Protein AF-A0A101QCY8-F1 (afdb_monomer_lite)

Secondary structure (DSSP, 8-state):
--SS-HHHHHHHHHTSSSPPP-EEEES---HHHHHHHHHTT-SEEEETTS-HHHHHHHHHHHHTT--EE-HHHHHHHHHHHHS-GGG-PPPHHHHHHHHHHHHHTS-HHHHHHHHHHHTTGGGS--S---SGGGS----------PPPPPPPP-

Radius of gyration: 20.79 Å; chains: 1; bounding box: 65×55×39 Å

Sequence (154 aa):
MPRMDGLAATAALRRRADPPEVLILTTFTSDGYILDALRAGAAGYMLKHTPPEQIVAAVRKVMDGEPVLSSVAVKQLINAVTAPAADSGPDRRTRRAEAEAMLDLLAPPEREVAIAVAEGSWCTAPAWSDPWHRIGPGGEGREDCGAPGRPGVG

Organism: Streptomyces corchorusii (NCBI:txid1903)

pLDDT: mean 74.59, std 19.44, range [34.03, 94.69]

Structure (mmCIF, N/CA/C/O backbone):
data_AF-A0A101QCY8-F1
#
_entry.id   AF-A0A101QCY8-F1
#
loop_
_atom_site.group_PDB
_atom_site.id
_atom_site.type_symbol
_atom_site.label_atom_id
_atom_site.label_alt_id
_atom_site.label_comp_id
_atom_site.label_asym_id
_atom_site.label_entity_id
_atom_site.label_seq_id
_atom_site.pdbx_PDB_ins_code
_atom_site.Cartn_x
_atom_site.Cartn_y
_atom_site.Cartn_z
_atom_site.occupancy
_atom_site.B_iso_or_equiv
_atom_site.auth_seq_id
_atom_site.auth_comp_id
_atom_site.auth_asym_id
_atom_site.auth_atom_id
_atom_site.pdbx_PDB_model_num
ATOM 1 N N . MET A 1 1 ? 5.080 -11.647 -3.319 1.00 52.00 1 MET A N 1
ATOM 2 C CA . MET A 1 1 ? 3.996 -12.634 -3.123 1.00 52.00 1 MET A CA 1
ATOM 3 C C . MET A 1 1 ? 3.776 -13.351 -4.450 1.00 52.00 1 MET A C 1
ATOM 5 O O . MET A 1 1 ? 3.401 -12.678 -5.400 1.00 52.00 1 MET A O 1
ATOM 9 N N . PRO A 1 2 ? 4.058 -14.660 -4.555 1.00 50.34 2 PRO A N 1
ATOM 10 C CA . PRO A 1 2 ? 4.148 -15.343 -5.851 1.00 50.34 2 PRO A CA 1
ATOM 11 C C . PRO A 1 2 ? 2.800 -15.648 -6.528 1.00 50.34 2 PRO A C 1
ATOM 13 O O . PRO A 1 2 ? 2.784 -15.952 -7.712 1.00 50.34 2 PRO A O 1
ATOM 16 N N . ARG A 1 3 ? 1.664 -15.563 -5.815 1.00 62.69 3 ARG A N 1
ATOM 17 C CA . ARG A 1 3 ? 0.340 -15.930 -6.369 1.00 62.69 3 ARG A CA 1
ATOM 18 C C . ARG A 1 3 ? -0.653 -14.779 -6.503 1.00 62.69 3 ARG A C 1
ATOM 20 O O . ARG A 1 3 ? -1.508 -14.814 -7.376 1.00 62.69 3 ARG A O 1
ATOM 27 N N . MET A 1 4 ? -0.568 -13.780 -5.633 1.00 72.81 4 MET A N 1
ATOM 28 C CA . MET A 1 4 ? -1.479 -12.641 -5.625 1.00 72.81 4 MET A CA 1
ATOM 29 C C . MET A 1 4 ? -0.727 -11.421 -5.134 1.00 72.81 4 MET A C 1
ATOM 31 O O . MET A 1 4 ? 0.063 -11.495 -4.195 1.00 72.81 4 MET A O 1
ATOM 35 N N . ASP A 1 5 ? -0.965 -10.310 -5.803 1.00 81.31 5 ASP A N 1
ATOM 36 C CA . ASP A 1 5 ? -0.396 -9.042 -5.416 1.00 81.31 5 ASP A CA 1
ATOM 37 C C . ASP A 1 5 ? -1.111 -8.427 -4.196 1.00 81.31 5 ASP A C 1
ATOM 39 O O . ASP A 1 5 ? -2.311 -8.614 -4.022 1.00 81.31 5 ASP A O 1
ATOM 43 N N . GLY A 1 6 ? -0.385 -7.641 -3.395 1.00 82.44 6 GLY A N 1
ATOM 44 C CA . GLY A 1 6 ? -0.914 -6.919 -2.243 1.00 82.44 6 GLY A CA 1
ATOM 45 C C . GLY A 1 6 ? -2.086 -5.992 -2.579 1.00 82.44 6 GLY A C 1
ATOM 46 O O . GLY A 1 6 ? -3.063 -6.010 -1.844 1.00 82.44 6 GLY A O 1
ATOM 47 N N . LEU A 1 7 ? -2.063 -5.254 -3.700 1.00 86.06 7 LEU A N 1
ATOM 48 C CA . LEU A 1 7 ? -3.190 -4.384 -4.085 1.00 86.06 7 LEU A CA 1
ATOM 49 C C . LEU A 1 7 ? -4.434 -5.200 -4.442 1.00 86.06 7 LEU A C 1
ATOM 51 O O . LEU A 1 7 ? -5.538 -4.893 -3.994 1.00 86.06 7 LEU A O 1
ATOM 55 N N . ALA A 1 8 ? -4.250 -6.268 -5.220 1.00 87.56 8 ALA A N 1
ATOM 56 C CA . ALA A 1 8 ? -5.334 -7.175 -5.585 1.00 87.56 8 ALA A CA 1
ATOM 57 C C . ALA A 1 8 ? -5.926 -7.877 -4.350 1.00 87.56 8 ALA A C 1
ATOM 59 O O . ALA A 1 8 ? -7.146 -8.011 -4.248 1.00 87.56 8 ALA A O 1
ATOM 60 N N . ALA A 1 9 ? -5.074 -8.273 -3.400 1.00 89.88 9 ALA A N 1
ATOM 61 C CA . ALA A 1 9 ? -5.486 -8.846 -2.125 1.00 89.88 9 ALA A CA 1
ATOM 62 C C . ALA A 1 9 ? -6.278 -7.835 -1.285 1.00 89.88 9 ALA A C 1
ATOM 64 O O . ALA A 1 9 ? -7.361 -8.172 -0.812 1.00 89.88 9 ALA A O 1
ATOM 65 N N . THR A 1 10 ? -5.801 -6.591 -1.163 1.00 91.56 10 THR A N 1
ATOM 66 C CA . THR A 1 10 ? -6.519 -5.507 -0.474 1.00 91.56 10 THR A CA 1
ATOM 67 C C . THR A 1 10 ? -7.897 -5.295 -1.087 1.00 91.56 10 THR A C 1
ATOM 69 O O . THR A 1 10 ? -8.900 -5.373 -0.380 1.00 91.56 10 THR A O 1
ATOM 72 N N . ALA A 1 11 ? -7.971 -5.136 -2.410 1.00 92.00 11 ALA A N 1
ATOM 73 C CA . ALA A 1 11 ? -9.239 -4.937 -3.101 1.00 92.00 11 ALA A CA 1
ATOM 74 C C . ALA A 1 11 ? -10.195 -6.128 -2.904 1.00 92.00 11 ALA A C 1
ATOM 76 O O . ALA A 1 11 ? -11.401 -5.941 -2.771 1.00 92.00 11 ALA A O 1
ATOM 77 N N . ALA A 1 12 ? -9.680 -7.362 -2.881 1.00 91.62 12 ALA A N 1
ATOM 78 C CA . ALA A 1 12 ? -10.485 -8.551 -2.615 1.00 91.62 12 ALA A CA 1
ATOM 79 C C . ALA A 1 12 ? -10.998 -8.605 -1.167 1.00 91.62 12 ALA A C 1
ATOM 81 O O . ALA A 1 12 ? -12.169 -8.916 -0.953 1.00 91.62 12 ALA A O 1
ATOM 82 N N . LEU A 1 13 ? -10.156 -8.271 -0.184 1.00 92.62 13 LEU A N 1
ATOM 83 C CA . LEU A 1 13 ? -10.531 -8.235 1.231 1.00 92.62 13 LEU A CA 1
ATOM 84 C C . LEU A 1 13 ? -11.593 -7.168 1.507 1.00 92.62 13 LEU A C 1
ATOM 86 O O . LEU A 1 13 ? -12.570 -7.452 2.198 1.00 92.62 13 LEU A O 1
ATOM 90 N N . ARG A 1 14 ? -11.448 -5.980 0.911 1.00 93.44 14 ARG A N 1
ATOM 91 C CA . ARG A 1 14 ? -12.383 -4.861 1.090 1.00 93.44 14 ARG A CA 1
ATOM 92 C C . ARG A 1 14 ? -13.751 -5.069 0.431 1.00 93.44 14 ARG A C 1
ATOM 94 O O . ARG A 1 14 ? -14.677 -4.337 0.751 1.00 93.44 14 ARG A O 1
ATOM 101 N N . ARG A 1 15 ? -13.915 -6.071 -0.443 1.00 93.25 15 ARG A N 1
ATOM 102 C CA . ARG A 1 15 ? -15.213 -6.446 -1.047 1.00 93.25 15 ARG A CA 1
ATOM 103 C C . ARG A 1 15 ? -16.023 -7.464 -0.231 1.00 93.25 15 ARG A C 1
ATOM 105 O O . ARG A 1 15 ? -17.089 -7.882 -0.680 1.00 93.25 15 ARG A O 1
ATOM 112 N N . ARG A 1 16 ? -15.523 -7.927 0.918 1.00 93.56 16 ARG A N 1
ATOM 113 C CA . ARG A 1 16 ? -16.242 -8.879 1.783 1.00 93.56 16 ARG A CA 1
ATOM 114 C C . ARG A 1 16 ? -17.410 -8.188 2.498 1.00 93.56 16 ARG A C 1
ATOM 116 O O . ARG A 1 16 ? -17.391 -6.978 2.667 1.00 93.56 16 ARG A O 1
ATOM 123 N N . ALA A 1 17 ? -18.399 -8.973 2.934 1.00 92.81 17 ALA A N 1
ATOM 124 C CA . ALA A 1 17 ? -19.556 -8.463 3.681 1.00 92.81 17 ALA A CA 1
ATOM 125 C C . ALA A 1 17 ? -19.162 -7.784 5.007 1.00 92.81 17 ALA A C 1
ATOM 127 O O . ALA A 1 17 ? -19.792 -6.813 5.402 1.00 92.81 17 ALA A O 1
ATOM 128 N N . ASP A 1 18 ? -18.101 -8.282 5.644 1.00 92.06 18 ASP A N 1
ATOM 129 C CA . ASP A 1 18 ? -17.445 -7.678 6.803 1.00 92.06 18 ASP A CA 1
ATOM 130 C C . ASP A 1 18 ? -15.959 -7.463 6.450 1.00 92.06 18 ASP A C 1
ATOM 132 O O . ASP A 1 18 ? -15.157 -8.407 6.529 1.00 92.06 18 ASP A O 1
ATOM 136 N N . PRO A 1 19 ? -15.606 -6.304 5.864 1.00 92.06 19 PRO A N 1
ATOM 137 C CA . PRO A 1 19 ? -14.264 -6.062 5.360 1.00 92.06 19 PRO A CA 1
ATOM 138 C C . PRO A 1 19 ? -13.311 -5.713 6.511 1.00 92.06 19 PRO A C 1
ATOM 140 O O . PRO A 1 19 ? -13.575 -4.775 7.259 1.00 92.06 19 PRO A O 1
ATOM 143 N N . PRO A 1 20 ? -12.155 -6.391 6.631 1.00 92.56 20 PRO A N 1
ATOM 144 C CA . PRO A 1 20 ? -11.151 -5.989 7.602 1.00 92.56 20 PRO A CA 1
ATOM 145 C C . PRO A 1 20 ? -10.497 -4.669 7.184 1.00 92.56 20 PRO A C 1
ATOM 147 O O . PRO A 1 20 ? -10.452 -4.313 5.998 1.00 92.56 20 PRO A O 1
ATOM 150 N N . GLU A 1 21 ? -9.913 -3.983 8.157 1.00 93.38 21 GLU A N 1
ATOM 151 C CA . GLU A 1 21 ? -9.005 -2.880 7.883 1.00 93.38 21 GLU A CA 1
ATOM 152 C C . GLU A 1 21 ? -7.660 -3.400 7.366 1.00 93.38 21 GLU A C 1
ATOM 154 O O . GLU A 1 21 ? -7.140 -4.421 7.827 1.00 93.38 21 GLU A O 1
ATOM 159 N N . VAL A 1 22 ? -7.106 -2.720 6.359 1.00 93.50 22 VAL A N 1
ATOM 160 C CA . VAL A 1 22 ? -5.904 -3.186 5.654 1.00 93.50 22 VAL A CA 1
ATOM 161 C C . VAL A 1 22 ? -4.780 -2.168 5.780 1.00 93.50 22 VAL A C 1
ATOM 163 O O . VAL A 1 22 ? -4.847 -1.075 5.218 1.00 93.50 22 VAL A O 1
ATOM 166 N N . LEU A 1 23 ? -3.713 -2.565 6.473 1.00 92.06 23 LEU A N 1
ATOM 167 C CA . LEU A 1 23 ? -2.450 -1.834 6.556 1.00 92.06 23 LEU A CA 1
ATOM 168 C C . LEU A 1 23 ? -1.435 -2.448 5.581 1.00 92.06 23 LEU A C 1
ATOM 170 O O . LEU A 1 23 ? -1.080 -3.621 5.701 1.00 92.06 23 LEU A O 1
ATOM 174 N N . ILE A 1 24 ? -0.945 -1.660 4.623 1.00 90.44 24 ILE A N 1
ATOM 175 C CA . ILE A 1 24 ? 0.064 -2.109 3.654 1.00 90.44 24 ILE A CA 1
ATOM 176 C C . ILE A 1 24 ? 1.466 -1.742 4.145 1.00 90.44 24 ILE A C 1
ATOM 178 O O . ILE A 1 24 ? 1.739 -0.586 4.464 1.00 90.44 24 ILE A O 1
ATOM 182 N N . LEU A 1 25 ? 2.374 -2.724 4.140 1.00 89.06 25 LEU A N 1
ATOM 183 C CA . LEU A 1 25 ? 3.800 -2.531 4.412 1.00 89.06 25 LEU A CA 1
ATOM 184 C C . LEU A 1 25 ? 4.623 -2.707 3.132 1.00 89.06 25 LEU A C 1
ATOM 186 O O . LEU A 1 25 ? 4.614 -3.783 2.526 1.00 89.06 25 LEU A O 1
ATOM 190 N N . THR A 1 26 ? 5.387 -1.687 2.743 1.00 82.19 26 THR A N 1
ATOM 191 C CA . THR A 1 26 ? 6.206 -1.719 1.520 1.00 82.19 26 THR A CA 1
ATOM 192 C C . THR A 1 26 ? 7.697 -1.499 1.783 1.00 82.19 26 THR A C 1
ATOM 194 O O . THR A 1 26 ? 8.078 -0.785 2.705 1.00 82.19 26 THR A O 1
ATOM 197 N N . THR A 1 27 ? 8.570 -2.107 0.982 1.00 72.88 27 THR A N 1
ATOM 198 C CA . THR A 1 27 ? 10.010 -1.781 0.968 1.00 72.88 27 THR A CA 1
ATOM 199 C C . THR A 1 27 ? 10.325 -0.626 0.025 1.00 72.88 27 THR A C 1
ATOM 201 O O . THR A 1 27 ? 11.260 0.123 0.279 1.00 72.88 27 THR A O 1
ATOM 204 N N . PHE A 1 28 ? 9.535 -0.474 -1.040 1.00 61.19 28 PHE A N 1
ATOM 205 C CA . PHE A 1 28 ? 9.726 0.534 -2.073 1.00 61.19 28 PHE A CA 1
ATOM 206 C C . PHE A 1 28 ? 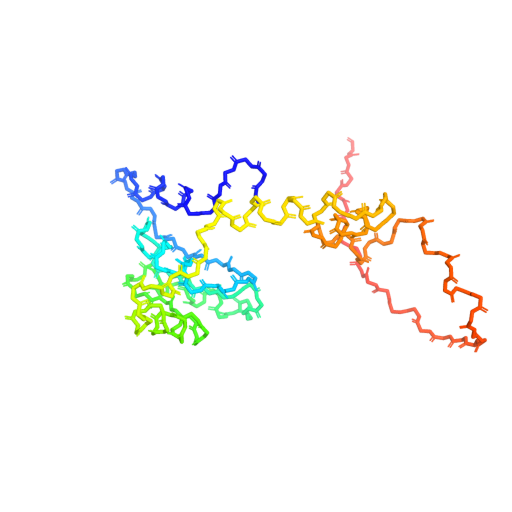8.457 1.355 -2.236 1.00 61.19 28 PHE A C 1
ATOM 208 O O . PHE A 1 28 ? 7.339 0.842 -2.313 1.00 61.19 28 PHE A O 1
ATOM 215 N N . THR A 1 29 ? 8.644 2.658 -2.271 1.00 59.91 29 THR A N 1
ATOM 216 C CA . THR A 1 29 ? 7.589 3.649 -2.363 1.00 59.91 29 THR A CA 1
ATOM 217 C C . THR A 1 29 ? 7.753 4.311 -3.718 1.00 59.91 29 THR A C 1
ATOM 219 O O . THR A 1 29 ? 8.782 4.926 -3.987 1.00 59.91 29 THR A O 1
ATOM 222 N N . SER A 1 30 ? 6.780 4.133 -4.605 1.00 63.84 30 SER A N 1
ATOM 223 C CA . SER A 1 30 ? 6.722 4.867 -5.865 1.00 63.84 30 SER A CA 1
ATOM 224 C C . SER A 1 30 ? 5.374 5.552 -5.977 1.00 63.84 30 SER A C 1
ATOM 226 O O . SER A 1 30 ? 4.368 4.944 -5.610 1.00 63.84 30 SER A O 1
ATOM 228 N N . ASP A 1 31 ? 5.363 6.750 -6.544 1.00 64.88 31 ASP A N 1
ATOM 229 C CA . ASP A 1 31 ? 4.253 7.701 -6.439 1.00 64.88 31 ASP A CA 1
ATOM 230 C C . ASP A 1 31 ? 2.899 7.147 -6.926 1.00 64.88 31 ASP A C 1
ATOM 232 O O . ASP A 1 31 ? 1.883 7.337 -6.268 1.00 64.88 31 ASP A O 1
ATOM 236 N N . GLY A 1 32 ? 2.859 6.351 -8.002 1.00 66.75 32 GLY A N 1
ATOM 237 C CA . GLY A 1 32 ? 1.604 5.726 -8.462 1.00 66.75 32 GLY A CA 1
ATOM 238 C C . GLY A 1 32 ? 1.033 4.663 -7.509 1.00 66.75 32 GLY A C 1
ATOM 239 O O . GLY A 1 32 ? -0.177 4.466 -7.429 1.00 66.75 32 GLY A O 1
ATOM 240 N N . TYR A 1 33 ? 1.886 4.004 -6.723 1.00 76.75 33 TYR A N 1
ATOM 241 C CA . TYR A 1 33 ? 1.497 2.834 -5.932 1.00 76.75 33 TYR A CA 1
ATOM 242 C C . TYR A 1 33 ? 0.698 3.199 -4.676 1.00 76.75 33 TYR A C 1
ATOM 244 O O . TYR A 1 33 ? -0.175 2.440 -4.256 1.00 76.75 33 TYR A O 1
ATOM 252 N N . ILE A 1 34 ? 0.969 4.360 -4.070 1.00 84.06 34 ILE A N 1
ATOM 253 C CA . ILE A 1 34 ? 0.219 4.797 -2.888 1.00 84.06 34 ILE A CA 1
ATOM 254 C C . ILE A 1 34 ? -1.226 5.154 -3.243 1.00 84.06 34 ILE A C 1
ATOM 256 O O . ILE A 1 34 ? -2.143 4.771 -2.520 1.00 84.06 34 ILE A O 1
ATOM 260 N N . LEU A 1 35 ? -1.450 5.817 -4.382 1.00 85.00 35 LEU A N 1
ATOM 261 C CA . LEU A 1 35 ? -2.800 6.127 -4.850 1.00 85.00 35 LEU A CA 1
ATOM 262 C C . LEU A 1 35 ? -3.585 4.852 -5.151 1.00 85.00 35 LEU A C 1
ATOM 264 O O . LEU A 1 35 ? -4.737 4.738 -4.740 1.00 85.00 35 LEU A O 1
ATOM 268 N N . ASP A 1 36 ? -2.959 3.875 -5.804 1.00 85.50 36 ASP A N 1
ATOM 269 C CA . ASP A 1 36 ? -3.600 2.590 -6.087 1.00 85.50 36 ASP A CA 1
ATOM 270 C C . ASP A 1 36 ? -3.924 1.813 -4.804 1.00 85.50 36 ASP A C 1
ATOM 272 O O . ASP A 1 36 ? -4.988 1.204 -4.702 1.00 85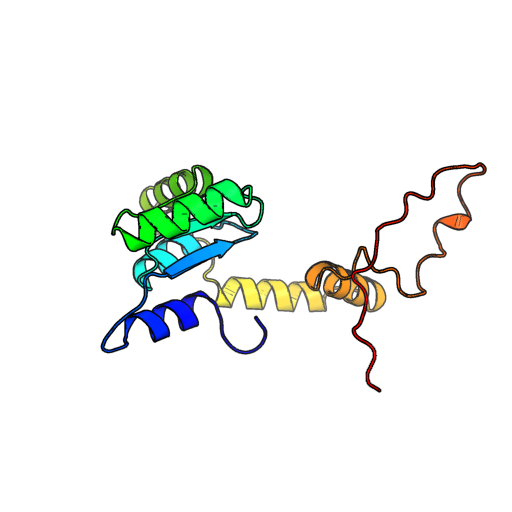.50 36 ASP A O 1
ATOM 276 N N . ALA A 1 37 ? -3.057 1.881 -3.791 1.00 87.38 37 ALA A N 1
ATOM 277 C CA . ALA A 1 37 ? -3.300 1.290 -2.477 1.00 87.38 37 ALA A CA 1
ATOM 278 C C . ALA A 1 37 ? -4.505 1.910 -1.768 1.00 87.38 37 ALA A C 1
ATOM 280 O O . ALA A 1 37 ? -5.374 1.184 -1.279 1.00 87.38 37 ALA A O 1
ATOM 281 N N . LEU A 1 38 ? -4.584 3.239 -1.750 1.00 87.69 38 LEU A N 1
ATOM 282 C CA . LEU A 1 38 ? -5.706 3.954 -1.147 1.00 87.69 38 LEU A CA 1
ATOM 283 C C . LEU A 1 38 ? -7.007 3.696 -1.920 1.00 87.69 38 LEU A C 1
ATOM 285 O O . LEU A 1 38 ? -8.031 3.401 -1.309 1.00 87.69 38 LEU A O 1
ATOM 289 N N . ARG A 1 39 ? -6.966 3.696 -3.260 1.00 89.00 39 ARG A N 1
ATOM 290 C CA . ARG A 1 39 ? -8.116 3.346 -4.118 1.00 89.00 39 ARG A CA 1
ATOM 291 C C . ARG A 1 39 ? -8.590 1.907 -3.917 1.00 89.00 39 ARG A C 1
ATOM 293 O O . ARG A 1 39 ? -9.787 1.649 -3.993 1.00 89.00 39 ARG A O 1
ATOM 300 N N . ALA A 1 40 ? -7.677 0.976 -3.641 1.00 89.88 40 ALA A N 1
ATOM 301 C CA . ALA A 1 40 ? -8.015 -0.405 -3.300 1.00 89.88 40 ALA A CA 1
ATOM 302 C C . ALA A 1 40 ? -8.671 -0.544 -1.911 1.00 89.88 40 ALA A C 1
ATOM 304 O O . ALA A 1 40 ? -9.170 -1.622 -1.586 1.00 89.88 40 ALA A O 1
ATOM 305 N N . GLY A 1 41 ? -8.689 0.526 -1.108 1.00 89.56 41 GLY A N 1
ATOM 306 C CA . GLY A 1 41 ? -9.289 0.568 0.222 1.00 89.56 41 GLY A CA 1
ATOM 307 C C . GLY A 1 41 ? -8.316 0.228 1.351 1.00 89.56 41 GLY A C 1
ATOM 308 O O . GLY A 1 41 ? -8.744 -0.300 2.375 1.00 89.56 41 GLY A O 1
ATOM 309 N N . ALA A 1 42 ? -7.017 0.482 1.172 1.00 92.12 42 ALA A N 1
ATOM 310 C CA . ALA A 1 42 ? -6.071 0.425 2.280 1.00 92.12 42 ALA A CA 1
ATOM 311 C C . ALA A 1 42 ? -6.363 1.547 3.289 1.00 92.12 42 ALA A C 1
ATOM 313 O O . ALA A 1 42 ? -6.494 2.710 2.912 1.00 92.12 42 ALA A O 1
ATOM 314 N N . ALA A 1 43 ? -6.407 1.193 4.568 1.00 90.88 43 ALA A N 1
ATOM 315 C CA . ALA A 1 43 ? -6.610 2.121 5.676 1.00 90.88 43 ALA A CA 1
ATOM 316 C C . ALA A 1 43 ? -5.296 2.661 6.249 1.00 90.88 43 ALA A C 1
ATOM 318 O O . ALA A 1 43 ? -5.273 3.665 6.957 1.00 90.88 43 ALA A O 1
ATOM 319 N N . GLY A 1 44 ? -4.172 2.038 5.898 1.00 90.31 44 GLY A N 1
ATOM 320 C CA . GLY A 1 44 ? -2.867 2.602 6.190 1.00 90.31 44 GLY A CA 1
ATOM 321 C C . GLY A 1 44 ? -1.779 2.144 5.233 1.00 90.31 44 GLY A C 1
ATOM 322 O O . GLY A 1 44 ? -1.906 1.136 4.531 1.00 90.31 44 GLY A O 1
ATOM 323 N N . TYR A 1 45 ? -0.680 2.892 5.239 1.00 90.69 45 TYR A N 1
ATOM 324 C CA . TYR A 1 45 ? 0.469 2.669 4.375 1.00 90.69 45 TYR A CA 1
ATOM 325 C C . TYR A 1 45 ? 1.776 3.018 5.098 1.00 90.69 45 TYR A C 1
ATOM 327 O O . TYR A 1 45 ? 2.022 4.170 5.469 1.00 90.69 45 TYR A O 1
ATOM 335 N N . MET A 1 46 ? 2.643 2.023 5.285 1.00 89.56 46 MET A N 1
ATOM 336 C CA . MET A 1 46 ? 3.902 2.163 6.021 1.00 89.56 46 MET A CA 1
ATOM 337 C C . MET A 1 46 ? 5.063 1.439 5.339 1.00 89.56 46 MET A C 1
ATOM 339 O O . MET A 1 46 ? 4.890 0.646 4.412 1.00 89.56 46 MET A O 1
ATOM 343 N N . LEU A 1 47 ? 6.278 1.740 5.796 1.00 86.06 47 LEU A N 1
ATOM 344 C CA . LEU A 1 47 ? 7.493 1.121 5.285 1.00 86.06 47 LEU A CA 1
ATOM 345 C C . LEU A 1 47 ? 7.809 -0.151 6.076 1.00 86.06 47 LEU A C 1
ATOM 347 O O . LEU A 1 47 ? 7.603 -0.212 7.283 1.00 86.06 47 LEU A O 1
ATOM 351 N N . LYS A 1 48 ? 8.368 -1.168 5.418 1.00 87.50 48 LYS A N 1
ATOM 352 C CA . LYS A 1 48 ? 8.770 -2.420 6.080 1.00 87.50 48 LYS A CA 1
ATOM 353 C C . LYS A 1 48 ? 9.915 -2.246 7.076 1.00 87.50 48 LYS A C 1
ATOM 355 O O . LYS A 1 48 ? 10.089 -3.105 7.925 1.00 87.50 48 LYS A O 1
ATOM 360 N N . HIS A 1 49 ? 10.684 -1.165 6.967 1.00 81.81 49 HIS A N 1
ATOM 361 C CA . HIS A 1 49 ? 11.747 -0.827 7.916 1.00 81.81 49 HIS A CA 1
ATOM 362 C C . HIS A 1 49 ? 11.250 0.041 9.080 1.00 81.81 49 HIS A C 1
ATOM 364 O O . HIS A 1 49 ? 12.055 0.511 9.880 1.00 81.81 49 HIS A O 1
ATOM 370 N N . THR A 1 50 ? 9.942 0.306 9.172 1.00 83.94 50 THR A N 1
ATOM 371 C CA . THR A 1 50 ? 9.380 0.984 10.338 1.00 83.94 50 THR A CA 1
ATOM 372 C C . THR A 1 50 ? 9.567 0.104 11.580 1.00 83.94 50 THR A C 1
ATOM 374 O O . THR A 1 50 ? 9.298 -1.097 11.496 1.00 83.94 50 THR A O 1
ATOM 377 N N . PRO A 1 51 ? 10.015 0.664 12.723 1.00 87.69 51 PRO A N 1
ATOM 378 C CA . PRO A 1 51 ? 10.202 -0.118 13.936 1.00 87.69 51 PRO A CA 1
ATOM 379 C C . PRO A 1 51 ? 8.935 -0.892 14.344 1.00 87.69 51 PRO A C 1
ATOM 381 O O . PRO A 1 51 ? 7.828 -0.353 14.204 1.00 87.69 51 PRO A O 1
ATOM 384 N N . PRO A 1 52 ? 9.055 -2.140 14.838 1.00 88.75 52 PRO A N 1
ATOM 385 C CA . PRO A 1 52 ? 7.908 -3.003 15.132 1.00 88.75 52 PRO A CA 1
ATOM 386 C C . PRO A 1 52 ? 6.861 -2.363 16.050 1.00 88.75 52 PRO A C 1
ATOM 388 O O . PRO A 1 52 ? 5.661 -2.498 15.817 1.00 88.75 52 PRO A O 1
ATOM 391 N N . GLU A 1 53 ? 7.295 -1.613 17.060 1.00 90.62 53 GLU A N 1
ATOM 392 C CA . GLU A 1 53 ? 6.426 -0.909 18.001 1.00 90.62 53 GLU A CA 1
ATOM 393 C C . GLU A 1 53 ? 5.533 0.133 17.311 1.00 90.62 53 GLU A C 1
ATOM 395 O O . GLU A 1 53 ? 4.360 0.282 17.662 1.00 90.62 53 GLU A O 1
ATOM 400 N N . GLN A 1 54 ? 6.044 0.793 16.270 1.00 90.00 54 GLN A N 1
ATOM 401 C CA . GLN A 1 54 ? 5.271 1.746 15.477 1.00 90.00 54 GLN A CA 1
ATOM 402 C C . GLN A 1 54 ? 4.274 1.036 14.561 1.00 90.00 54 GLN A C 1
ATOM 404 O O . GLN A 1 54 ? 3.174 1.545 14.356 1.00 90.00 54 GLN A O 1
ATOM 409 N N . ILE A 1 55 ? 4.616 -0.150 14.047 1.00 90.75 55 ILE A N 1
ATOM 410 C CA . ILE A 1 55 ? 3.684 -0.976 13.267 1.00 90.75 55 ILE A CA 1
ATOM 411 C C . ILE A 1 55 ? 2.512 -1.411 14.152 1.00 90.75 55 ILE A C 1
ATOM 413 O O . ILE A 1 55 ? 1.358 -1.275 13.752 1.00 90.75 55 ILE A O 1
ATOM 417 N N . VAL A 1 56 ? 2.782 -1.876 15.375 1.00 93.50 56 VAL A N 1
ATOM 418 C CA . VAL A 1 56 ? 1.728 -2.264 16.328 1.00 93.50 56 VAL A CA 1
ATOM 419 C C . VAL A 1 56 ? 0.828 -1.075 16.665 1.00 93.50 56 VAL A C 1
ATOM 421 O O . VAL A 1 56 ? -0.397 -1.210 16.659 1.00 93.50 56 VAL A O 1
ATOM 424 N N . ALA A 1 57 ? 1.413 0.096 16.925 1.00 93.50 57 ALA A N 1
ATOM 425 C CA . ALA A 1 57 ? 0.646 1.314 17.171 1.00 93.50 57 ALA A CA 1
ATOM 426 C C . ALA A 1 57 ? -0.232 1.691 15.966 1.00 93.50 57 ALA A C 1
ATOM 428 O O . ALA A 1 57 ? -1.388 2.071 16.141 1.00 93.50 57 ALA A O 1
ATOM 429 N N . ALA A 1 58 ? 0.290 1.541 14.748 1.00 92.44 58 ALA A N 1
ATOM 430 C CA . ALA A 1 58 ? -0.453 1.820 13.531 1.00 92.44 58 ALA A CA 1
ATOM 431 C C . ALA A 1 58 ? -1.621 0.857 13.308 1.00 92.44 58 ALA A C 1
ATOM 433 O O . ALA A 1 58 ? -2.697 1.303 12.925 1.00 92.44 58 ALA A O 1
ATOM 434 N N . VAL A 1 59 ? -1.440 -0.438 13.584 1.00 92.56 59 VAL A N 1
ATOM 435 C CA . VAL A 1 59 ? -2.528 -1.425 13.500 1.00 92.56 59 VAL A CA 1
ATOM 436 C C . VAL A 1 59 ? -3.675 -1.040 14.429 1.00 92.56 59 VAL A C 1
ATOM 438 O O . VAL A 1 59 ? -4.821 -1.047 13.997 1.00 92.56 59 VAL A O 1
ATOM 441 N N . ARG A 1 60 ? -3.376 -0.653 15.676 1.00 94.69 60 ARG A N 1
ATOM 442 C CA . ARG A 1 60 ? -4.403 -0.230 16.643 1.00 94.69 60 ARG A CA 1
ATOM 443 C C . ARG A 1 60 ? -5.184 0.985 16.146 1.00 94.69 60 ARG A C 1
ATOM 445 O O . ARG A 1 60 ? -6.400 0.929 16.085 1.00 94.69 60 ARG A O 1
ATOM 452 N N . LYS A 1 61 ? -4.480 2.021 15.687 1.00 94.25 61 LYS A N 1
ATOM 453 C CA . LYS A 1 61 ? -5.105 3.221 15.109 1.00 94.25 61 LYS A CA 1
ATOM 454 C C . LYS A 1 61 ? -6.015 2.900 13.929 1.00 94.25 61 LYS A C 1
ATOM 456 O O . LYS A 1 61 ? -7.149 3.354 13.879 1.00 94.25 61 LYS A O 1
ATOM 461 N N . VAL A 1 62 ? -5.531 2.068 13.010 1.00 93.62 62 VAL A N 1
ATOM 462 C CA . VAL A 1 62 ? -6.304 1.648 11.840 1.00 93.62 62 VAL A CA 1
ATOM 463 C C . VAL A 1 62 ? -7.561 0.875 12.253 1.00 93.62 62 VAL A C 1
ATOM 465 O O . VAL A 1 62 ? -8.614 1.086 11.663 1.00 93.62 62 VAL A O 1
ATOM 468 N N . MET A 1 63 ? -7.489 0.039 13.293 1.00 91.12 63 MET A N 1
ATOM 469 C CA . MET A 1 63 ? -8.669 -0.633 13.855 1.00 91.12 63 MET A CA 1
ATOM 470 C C . MET A 1 63 ? -9.677 0.338 14.485 1.00 91.12 63 MET A C 1
ATOM 472 O O . MET A 1 63 ? -10.873 0.066 14.436 1.00 91.12 63 MET A O 1
ATOM 476 N N . ASP A 1 64 ? -9.213 1.469 15.017 1.00 92.50 64 ASP A N 1
ATOM 477 C CA . ASP A 1 64 ? -10.059 2.541 15.561 1.00 92.50 64 ASP A CA 1
ATOM 478 C C . ASP A 1 64 ? -10.632 3.464 14.461 1.00 92.50 64 ASP A C 1
ATOM 480 O O . ASP A 1 64 ? -11.322 4.443 14.749 1.00 92.50 64 ASP A O 1
ATOM 484 N N . GLY A 1 65 ? -10.367 3.159 13.184 1.00 87.75 65 GLY A N 1
ATOM 485 C CA . GLY A 1 65 ? -10.797 3.960 12.036 1.00 87.75 65 GLY A CA 1
ATOM 486 C C . GLY A 1 65 ? -9.904 5.170 11.752 1.00 87.75 65 GLY A C 1
ATOM 487 O O . GLY A 1 65 ? -10.247 5.999 10.907 1.00 87.75 65 GLY A O 1
ATOM 488 N N . GLU A 1 66 ? -8.753 5.281 12.420 1.00 90.56 66 GLU A N 1
ATOM 489 C CA . GLU A 1 66 ? -7.772 6.334 12.169 1.00 90.56 66 GLU A CA 1
ATOM 490 C C . GLU A 1 66 ? -6.783 5.907 11.070 1.00 90.56 66 GLU A C 1
ATOM 492 O O . GLU A 1 66 ? -5.996 4.973 11.268 1.00 90.56 66 GLU A O 1
ATOM 497 N N . PRO A 1 67 ? -6.751 6.595 9.913 1.00 89.19 67 PRO A N 1
ATOM 498 C CA . PRO A 1 67 ? -5.818 6.249 8.854 1.00 89.19 67 PRO A CA 1
ATOM 499 C C . PRO A 1 67 ? -4.376 6.573 9.254 1.00 89.19 67 PRO A C 1
ATOM 501 O O . PRO A 1 67 ? -4.084 7.634 9.812 1.00 89.19 67 PRO A O 1
ATOM 504 N N . VAL A 1 68 ? -3.444 5.680 8.912 1.00 91.69 68 VAL A N 1
ATOM 505 C CA . VAL A 1 68 ? -2.017 5.849 9.228 1.00 91.69 68 VAL A CA 1
ATOM 506 C C . VAL A 1 68 ? -1.175 5.854 7.963 1.00 91.69 68 VAL A C 1
ATOM 508 O O . VAL A 1 68 ? -1.132 4.876 7.221 1.00 91.69 68 VAL A O 1
ATOM 511 N N . LEU A 1 69 ? -0.437 6.942 7.751 1.00 88.75 69 LEU A N 1
ATOM 512 C CA . LEU A 1 69 ? 0.530 7.081 6.666 1.00 88.75 69 LEU A CA 1
ATOM 513 C C . LEU A 1 69 ? 1.902 7.429 7.242 1.00 88.75 69 LEU A C 1
ATOM 515 O O . LEU A 1 69 ? 2.023 8.326 8.075 1.00 88.75 69 LEU A O 1
ATOM 519 N N . SER A 1 70 ? 2.951 6.746 6.783 1.00 85.62 70 SER A N 1
ATOM 520 C CA . SER A 1 70 ? 4.323 7.147 7.113 1.00 85.62 70 SER A CA 1
ATOM 521 C C . SER A 1 70 ? 4.670 8.497 6.474 1.00 85.62 70 SER A C 1
ATOM 523 O O . SER A 1 70 ? 4.124 8.862 5.435 1.00 85.62 70 SER A O 1
ATOM 525 N N . SER A 1 71 ? 5.634 9.235 7.030 1.00 84.88 71 SER A N 1
ATOM 526 C CA . SER A 1 71 ? 6.049 10.533 6.470 1.00 84.88 71 SER A CA 1
ATOM 527 C C . SER A 1 71 ? 6.511 10.439 5.011 1.00 84.88 71 SER A C 1
ATOM 529 O O . SER A 1 71 ? 6.313 11.367 4.231 1.00 84.88 71 SER A O 1
ATOM 531 N N . VAL A 1 72 ? 7.109 9.307 4.623 1.00 81.44 72 VAL A N 1
ATOM 532 C CA . VAL A 1 72 ? 7.488 9.030 3.229 1.00 81.44 72 VAL A CA 1
ATOM 533 C C . VAL A 1 72 ? 6.246 8.814 2.369 1.00 81.44 72 VAL A C 1
ATOM 535 O O . VAL A 1 72 ? 6.155 9.387 1.288 1.00 81.44 72 VAL A O 1
ATOM 538 N N . ALA A 1 73 ? 5.270 8.048 2.864 1.00 82.19 73 ALA A N 1
ATOM 539 C CA . ALA A 1 73 ? 3.999 7.833 2.184 1.00 82.19 73 ALA A CA 1
ATOM 540 C C . ALA A 1 73 ? 3.256 9.162 1.963 1.00 82.19 73 ALA A C 1
ATOM 542 O O . ALA A 1 73 ? 2.820 9.440 0.853 1.00 82.19 73 ALA A O 1
ATOM 543 N N . VAL A 1 74 ? 3.201 10.036 2.972 1.00 86.94 74 VAL A N 1
ATOM 544 C CA . VAL A 1 74 ? 2.586 11.369 2.850 1.00 86.94 74 VAL A CA 1
ATOM 545 C C . VAL A 1 74 ? 3.275 12.215 1.777 1.00 86.94 74 VAL A C 1
ATOM 547 O O . VAL A 1 74 ? 2.597 12.774 0.919 1.00 86.94 74 VAL A O 1
ATOM 550 N N . LYS A 1 75 ? 4.615 12.280 1.773 1.00 83.81 75 LYS A N 1
ATOM 551 C CA . LYS A 1 75 ? 5.367 13.013 0.736 1.00 83.81 75 LYS A CA 1
ATOM 552 C C . LYS A 1 75 ? 5.051 12.501 -0.668 1.00 83.81 75 LYS A C 1
ATOM 554 O O . LYS A 1 75 ? 4.868 13.297 -1.579 1.00 83.81 75 LYS A O 1
ATOM 559 N N . GLN A 1 76 ? 4.951 11.187 -0.839 1.00 79.25 76 GLN A N 1
ATOM 560 C CA . GLN A 1 76 ? 4.621 10.605 -2.137 1.00 79.25 76 GLN A CA 1
ATOM 561 C C . GLN A 1 76 ? 3.180 10.819 -2.552 1.00 79.25 76 GLN A C 1
ATOM 563 O O . GLN A 1 76 ? 2.927 11.037 -3.729 1.00 79.25 76 GLN A O 1
ATOM 568 N N . LEU A 1 77 ? 2.244 10.785 -1.606 1.00 83.81 77 LEU A N 1
ATOM 569 C CA . LEU A 1 77 ? 0.860 11.135 -1.885 1.00 83.81 77 LEU A CA 1
ATOM 570 C C . LEU A 1 77 ? 0.770 12.569 -2.409 1.00 83.81 77 LEU A C 1
ATOM 572 O O . LEU A 1 77 ? 0.096 12.810 -3.404 1.00 83.81 77 LEU A O 1
ATOM 576 N N . ILE A 1 78 ? 1.484 13.498 -1.765 1.00 85.50 78 ILE A N 1
ATOM 577 C CA . ILE A 1 78 ? 1.568 14.889 -2.217 1.00 85.50 78 ILE A CA 1
ATOM 578 C C . ILE A 1 78 ? 2.128 14.928 -3.638 1.00 85.50 78 ILE A C 1
ATOM 580 O O . ILE A 1 78 ? 1.444 15.432 -4.522 1.00 85.50 78 ILE A O 1
ATOM 584 N N . ASN A 1 79 ? 3.295 14.322 -3.879 1.00 82.50 79 ASN A N 1
ATOM 585 C CA . ASN A 1 79 ? 3.913 14.291 -5.207 1.00 82.50 79 ASN A CA 1
ATOM 586 C C . ASN A 1 79 ? 2.965 13.732 -6.274 1.00 82.50 79 ASN A C 1
ATOM 588 O O . ASN A 1 79 ? 2.787 14.354 -7.316 1.00 82.50 79 ASN A O 1
ATOM 592 N N . ALA A 1 80 ? 2.313 12.602 -5.991 1.00 79.75 80 ALA A N 1
ATOM 593 C CA . ALA A 1 80 ? 1.412 11.926 -6.916 1.00 79.75 80 ALA A CA 1
ATOM 594 C C . ALA A 1 80 ? 0.172 12.765 -7.266 1.00 79.75 80 ALA A C 1
ATOM 596 O O . ALA A 1 80 ? -0.352 12.646 -8.369 1.00 79.75 80 ALA A O 1
ATOM 597 N N . VAL A 1 81 ? -0.305 13.602 -6.340 1.00 82.38 81 VAL A N 1
ATOM 598 C CA . VAL A 1 81 ? -1.467 14.480 -6.555 1.00 82.38 81 VAL A CA 1
ATOM 599 C C . VAL A 1 81 ? -1.064 15.813 -7.195 1.00 82.38 81 VAL A C 1
ATOM 601 O O . VAL A 1 81 ? -1.859 16.400 -7.924 1.00 82.38 81 VAL A O 1
ATOM 604 N N . THR A 1 82 ? 0.154 16.297 -6.945 1.00 84.12 82 THR A N 1
ATOM 605 C CA . THR A 1 82 ? 0.658 17.558 -7.516 1.00 84.12 82 THR A CA 1
ATOM 606 C C . THR A 1 82 ? 1.341 17.393 -8.873 1.00 84.12 82 THR A C 1
ATOM 608 O O . THR A 1 82 ? 1.571 18.390 -9.554 1.00 84.12 82 THR A O 1
ATOM 611 N N . ALA A 1 83 ? 1.693 16.165 -9.264 1.00 74.44 83 ALA A N 1
ATOM 612 C CA . ALA A 1 83 ? 2.341 15.894 -10.540 1.00 74.44 83 ALA A CA 1
ATOM 613 C C . ALA A 1 83 ? 1.394 16.207 -11.719 1.00 74.44 83 ALA A C 1
ATOM 615 O O . ALA A 1 83 ? 0.213 15.847 -11.674 1.00 74.44 83 ALA A O 1
ATOM 616 N N . PRO A 1 84 ? 1.885 16.847 -12.797 1.00 67.31 84 PRO A N 1
ATOM 617 C CA . PRO A 1 84 ? 1.121 17.008 -14.030 1.00 67.31 84 PRO A CA 1
ATOM 618 C C . PRO A 1 84 ? 0.660 15.644 -14.562 1.00 67.31 84 PRO A C 1
ATOM 620 O O . PRO A 1 84 ? 1.407 14.672 -14.512 1.00 67.31 84 PRO A O 1
ATOM 623 N N . ALA A 1 85 ? -0.548 15.558 -15.130 1.00 59.84 85 ALA A N 1
ATOM 624 C CA . ALA A 1 85 ? -1.119 14.291 -15.613 1.00 59.84 85 ALA A CA 1
ATOM 625 C C . ALA A 1 85 ? -0.249 13.552 -16.659 1.00 59.84 85 ALA A C 1
ATOM 627 O O . ALA A 1 85 ? -0.408 12.348 -16.841 1.00 59.84 85 ALA A O 1
ATOM 628 N N . ALA A 1 86 ? 0.684 14.252 -17.315 1.00 57.84 86 ALA A N 1
ATOM 629 C CA . ALA A 1 86 ? 1.655 13.677 -18.247 1.00 57.84 86 ALA A CA 1
ATOM 630 C C . ALA A 1 86 ? 2.851 12.972 -17.564 1.00 57.84 86 ALA A C 1
ATOM 632 O O . ALA A 1 86 ? 3.504 12.158 -18.208 1.00 57.84 86 ALA A O 1
ATOM 633 N N . ASP A 1 87 ? 3.098 13.226 -16.273 1.00 57.72 87 ASP A N 1
ATOM 634 C CA . ASP A 1 87 ? 4.239 12.707 -15.495 1.00 57.72 87 ASP A CA 1
ATOM 635 C C . ASP A 1 87 ? 3.858 11.542 -14.569 1.00 57.72 87 ASP A C 1
ATOM 637 O O . ASP A 1 87 ? 4.620 11.149 -13.681 1.00 57.72 87 ASP A O 1
ATOM 641 N N . SER A 1 88 ? 2.676 10.952 -14.766 1.00 59.31 88 SER A N 1
ATOM 642 C CA . SER A 1 88 ? 2.329 9.689 -14.115 1.00 59.31 88 SER A CA 1
ATOM 643 C C . SER A 1 88 ? 3.257 8.608 -14.671 1.00 59.31 88 SER A C 1
ATOM 645 O O . SER A 1 88 ? 2.974 8.021 -15.711 1.00 59.31 88 SER A O 1
ATOM 647 N N . GLY A 1 89 ? 4.406 8.403 -14.018 1.00 61.41 89 GLY A N 1
ATOM 648 C CA . GLY A 1 89 ? 5.415 7.431 -14.439 1.00 61.41 89 GLY A CA 1
ATOM 649 C C . GLY A 1 89 ? 4.811 6.042 -14.691 1.00 61.41 89 GLY A C 1
ATOM 650 O O . GLY A 1 89 ? 3.726 5.749 -14.183 1.00 61.41 89 GLY A O 1
ATOM 651 N N . PRO A 1 90 ? 5.511 5.165 -15.435 1.00 63.12 90 PRO A N 1
ATOM 652 C CA . PRO A 1 90 ? 4.940 3.947 -16.003 1.00 63.12 90 PRO A CA 1
ATOM 653 C C . PRO A 1 90 ? 4.174 3.133 -14.961 1.00 63.12 90 PRO A C 1
ATOM 655 O O . PRO A 1 90 ? 4.636 2.974 -13.820 1.00 63.12 90 PRO A O 1
ATOM 658 N N . ASP A 1 91 ? 3.000 2.630 -15.355 1.00 70.31 91 ASP A N 1
ATOM 659 C CA . ASP A 1 91 ? 2.185 1.776 -14.500 1.00 70.31 91 ASP A CA 1
ATOM 660 C C . ASP A 1 91 ? 2.958 0.503 -14.116 1.00 70.31 91 ASP A C 1
ATOM 662 O O . ASP A 1 91 ? 3.977 0.135 -14.705 1.00 70.31 91 ASP A O 1
ATOM 666 N N . ARG A 1 92 ? 2.474 -0.209 -13.102 1.00 67.12 92 ARG A N 1
ATOM 667 C CA . ARG A 1 92 ? 3.179 -1.374 -12.567 1.00 67.12 92 ARG A CA 1
ATOM 668 C C . ARG A 1 92 ? 3.404 -2.499 -13.579 1.00 67.12 92 ARG A C 1
ATOM 670 O O . ARG A 1 92 ? 4.427 -3.176 -13.495 1.00 67.12 92 ARG A O 1
ATOM 677 N N . ARG A 1 93 ? 2.443 -2.763 -14.463 1.00 72.94 93 ARG A N 1
ATOM 678 C CA . ARG A 1 93 ? 2.581 -3.789 -15.500 1.00 72.94 93 ARG A CA 1
ATOM 679 C C . ARG A 1 93 ? 3.699 -3.394 -16.454 1.00 72.94 93 ARG A C 1
ATOM 681 O O . ARG A 1 93 ? 4.535 -4.238 -16.755 1.00 72.94 93 ARG A O 1
ATOM 688 N N . THR A 1 94 ? 3.742 -2.120 -16.828 1.00 78.94 94 THR A N 1
ATOM 689 C CA . THR A 1 94 ? 4.802 -1.549 -17.660 1.00 78.94 94 THR A CA 1
ATOM 690 C C . THR A 1 94 ? 6.164 -1.667 -16.972 1.00 78.94 94 THR A C 1
ATOM 692 O O . THR A 1 94 ? 7.061 -2.296 -17.521 1.00 78.94 94 THR A O 1
ATOM 695 N N . ARG A 1 95 ? 6.296 -1.240 -15.708 1.00 76.94 95 ARG A N 1
ATOM 696 C CA . ARG A 1 95 ? 7.554 -1.401 -14.948 1.00 76.94 95 ARG A CA 1
ATOM 697 C C . ARG A 1 95 ? 7.980 -2.849 -14.759 1.00 76.94 95 ARG A C 1
ATOM 699 O O . ARG A 1 95 ? 9.169 -3.144 -14.731 1.00 76.94 95 ARG A O 1
ATOM 706 N N . ARG A 1 96 ? 7.022 -3.759 -14.566 1.00 79.56 96 ARG A N 1
ATOM 707 C CA . ARG A 1 96 ? 7.317 -5.187 -14.452 1.00 79.56 96 ARG A CA 1
ATOM 708 C C . ARG A 1 96 ? 7.872 -5.723 -15.769 1.00 79.56 96 ARG A C 1
ATOM 710 O O . ARG A 1 96 ? 8.870 -6.426 -15.726 1.00 79.56 96 ARG A O 1
ATOM 717 N N . ALA A 1 97 ? 7.258 -5.371 -16.896 1.00 82.50 97 ALA A N 1
ATOM 718 C CA . ALA A 1 97 ? 7.742 -5.763 -18.215 1.00 82.50 97 ALA A CA 1
ATOM 719 C C . ALA A 1 97 ? 9.131 -5.171 -18.511 1.00 82.50 97 ALA A C 1
ATOM 721 O O . ALA A 1 97 ? 9.999 -5.879 -19.006 1.00 82.50 97 ALA A O 1
ATOM 722 N N . GLU A 1 98 ? 9.373 -3.909 -18.146 1.00 85.06 98 GLU A N 1
ATOM 723 C CA . GLU A 1 98 ? 10.691 -3.267 -18.254 1.00 85.06 98 GLU A CA 1
ATOM 724 C C . GLU A 1 98 ? 11.745 -3.966 -17.384 1.00 85.06 98 GLU A C 1
ATOM 726 O O . GLU A 1 98 ? 12.859 -4.212 -17.839 1.00 85.06 98 GLU A O 1
ATOM 731 N N . ALA A 1 99 ? 11.398 -4.326 -16.145 1.00 83.06 99 ALA A N 1
ATOM 732 C CA . ALA A 1 99 ? 12.291 -5.067 -15.259 1.00 83.06 99 ALA A CA 1
ATOM 733 C C . ALA A 1 99 ? 12.579 -6.483 -15.784 1.00 83.06 99 ALA A C 1
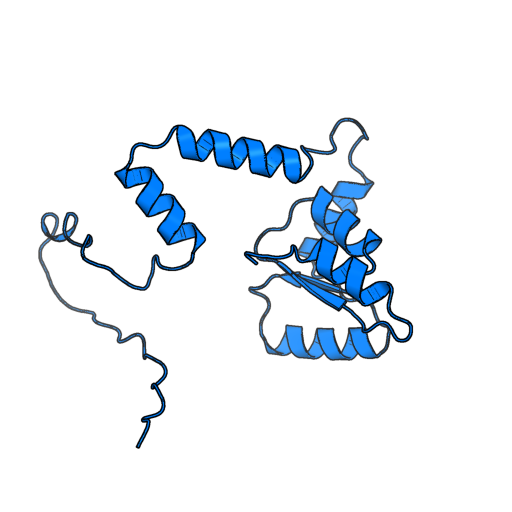ATOM 735 O O . ALA A 1 99 ? 13.723 -6.920 -15.735 1.00 83.06 99 ALA A O 1
ATOM 736 N N . GLU A 1 100 ? 11.567 -7.186 -16.304 1.00 87.06 100 GLU A N 1
ATOM 737 C CA . GLU A 1 100 ? 11.726 -8.497 -16.948 1.00 87.06 100 GLU A CA 1
ATOM 738 C C . GLU A 1 100 ? 12.647 -8.389 -18.176 1.00 87.06 100 GLU A C 1
ATOM 740 O O . GLU A 1 100 ? 13.621 -9.132 -18.265 1.00 87.06 100 GLU A O 1
ATOM 745 N N . ALA A 1 101 ? 12.438 -7.390 -19.039 1.00 89.25 101 ALA A N 1
ATOM 746 C CA . ALA A 1 101 ? 13.310 -7.127 -20.184 1.00 89.25 101 ALA A CA 1
ATOM 747 C C . ALA A 1 101 ? 14.752 -6.792 -19.764 1.00 89.25 101 ALA A C 1
ATOM 749 O O . ALA A 1 101 ? 15.701 -7.218 -20.413 1.00 89.25 101 ALA A O 1
ATOM 750 N N . MET A 1 102 ? 14.937 -6.057 -18.664 1.00 87.75 102 MET A N 1
ATOM 751 C CA . MET A 1 102 ? 16.267 -5.733 -18.147 1.00 87.75 102 MET A CA 1
ATOM 752 C C . MET A 1 102 ? 16.976 -6.954 -17.546 1.00 87.75 102 MET A C 1
ATOM 754 O O . MET A 1 102 ? 18.192 -7.071 -17.675 1.00 87.75 102 MET A O 1
ATOM 758 N N . LEU A 1 103 ? 16.235 -7.890 -16.944 1.00 88.25 103 LEU A N 1
ATOM 759 C CA . LEU A 1 103 ? 16.784 -9.167 -16.477 1.00 88.25 103 LEU A CA 1
ATOM 760 C C . LEU A 1 103 ? 17.225 -10.074 -17.633 1.00 88.25 103 LEU A C 1
ATOM 762 O O . LEU A 1 103 ? 18.157 -10.856 -17.453 1.00 88.25 103 LEU A O 1
ATOM 766 N N . ASP A 1 104 ? 16.585 -9.972 -18.799 1.00 90.88 104 ASP A N 1
ATOM 767 C CA . ASP A 1 104 ? 16.953 -10.739 -19.997 1.00 90.88 104 ASP A CA 1
ATOM 768 C C . ASP A 1 104 ? 18.248 -10.232 -20.660 1.00 90.88 104 ASP A C 1
ATOM 770 O O . ASP A 1 104 ? 18.860 -10.953 -21.447 1.00 90.88 104 ASP A O 1
ATOM 774 N N . LEU A 1 105 ? 18.698 -9.018 -20.317 1.00 94.00 105 LEU A N 1
ATOM 775 C CA . LEU A 1 105 ? 19.978 -8.459 -20.770 1.00 94.00 105 LEU A CA 1
ATOM 776 C C . LEU A 1 105 ? 21.180 -8.921 -19.930 1.00 94.00 105 LEU A C 1
ATOM 778 O O . LEU A 1 105 ? 22.319 -8.683 -20.330 1.00 94.00 105 LEU A O 1
ATOM 782 N N . LEU A 1 106 ? 20.950 -9.546 -18.773 1.00 92.19 106 LEU A N 1
ATOM 783 C CA . LEU A 1 106 ? 22.013 -9.984 -17.868 1.00 92.19 106 LEU A CA 1
ATOM 784 C C . LEU A 1 106 ? 22.655 -11.289 -18.346 1.00 92.19 106 LEU A C 1
ATOM 786 O O . LEU A 1 106 ? 21.970 -12.211 -18.797 1.00 92.19 106 LEU A O 1
ATOM 790 N N . ALA A 1 107 ? 23.973 -11.414 -18.171 1.00 92.44 107 ALA A N 1
ATOM 791 C CA . ALA A 1 107 ? 24.644 -12.694 -18.371 1.00 92.44 107 ALA A CA 1
ATOM 792 C C . ALA A 1 107 ? 24.122 -13.737 -17.355 1.00 92.44 107 ALA A C 1
ATOM 794 O O . ALA A 1 107 ? 23.703 -13.361 -16.256 1.00 92.44 107 ALA A O 1
ATOM 795 N N . PRO A 1 108 ? 24.186 -15.053 -17.652 1.00 89.75 108 PRO A N 1
ATOM 796 C CA . PRO A 1 108 ? 23.690 -16.094 -16.747 1.00 89.75 108 PRO A CA 1
ATOM 797 C C . PRO A 1 108 ? 24.113 -15.938 -15.268 1.00 89.75 108 PRO A C 1
ATOM 799 O O . PRO A 1 108 ? 23.223 -15.944 -14.416 1.00 89.75 108 PRO A O 1
ATOM 802 N N . PRO A 1 109 ? 25.399 -15.691 -14.929 1.00 85.81 109 PRO A N 1
ATOM 803 C CA . PRO A 1 109 ? 25.799 -15.504 -13.530 1.00 85.81 109 PRO A CA 1
ATOM 804 C C . PRO A 1 109 ? 25.275 -14.199 -12.905 1.00 85.81 109 PRO A C 1
ATOM 806 O O . PRO A 1 109 ? 24.986 -14.149 -11.713 1.00 85.81 109 PRO A O 1
ATOM 809 N N . GLU A 1 110 ? 25.116 -13.132 -13.687 1.00 91.75 110 GLU A N 1
ATOM 810 C CA . GLU A 1 110 ? 24.585 -11.850 -13.201 1.00 91.75 110 GLU A CA 1
ATOM 811 C C . GLU A 1 110 ? 23.089 -11.961 -12.894 1.00 91.75 110 GLU A C 1
ATOM 813 O O . GLU A 1 110 ? 22.602 -11.428 -11.894 1.00 91.75 110 GLU A O 1
ATOM 818 N N . ARG A 1 111 ? 22.362 -12.711 -13.730 1.00 89.25 111 ARG A N 1
ATOM 819 C CA . ARG A 1 111 ? 20.943 -12.999 -13.537 1.00 89.25 111 ARG A CA 1
ATOM 820 C C . ARG A 1 111 ? 20.705 -13.832 -12.279 1.00 89.25 111 ARG A C 1
ATOM 822 O O . ARG A 1 111 ? 19.767 -13.549 -11.538 1.00 89.25 111 ARG A O 1
ATOM 829 N N . GLU A 1 112 ? 21.556 -14.823 -12.019 1.00 85.31 112 GLU A N 1
ATOM 830 C CA . GLU A 1 112 ? 21.512 -15.623 -10.788 1.00 85.31 112 GLU A CA 1
ATOM 831 C C . GLU A 1 112 ? 21.688 -14.749 -9.539 1.00 85.31 112 GLU A C 1
ATOM 833 O O . GLU A 1 112 ? 20.896 -14.849 -8.599 1.00 85.31 112 GLU A O 1
ATOM 838 N N . VAL A 1 113 ? 22.659 -13.829 -9.555 1.00 87.94 113 VAL A N 1
ATOM 839 C CA . VAL A 1 113 ? 22.875 -12.876 -8.455 1.00 87.94 113 VAL A CA 1
ATOM 840 C C . VAL A 1 113 ? 21.671 -11.948 -8.278 1.00 87.94 113 VAL A C 1
ATOM 842 O O . VAL A 1 113 ? 21.202 -11.763 -7.154 1.00 87.94 113 VAL A O 1
ATOM 845 N N . ALA A 1 114 ? 21.129 -11.391 -9.365 1.00 86.31 114 ALA A N 1
ATOM 846 C CA . ALA A 1 114 ? 19.966 -10.506 -9.306 1.00 86.31 114 ALA A CA 1
ATOM 847 C C . ALA A 1 114 ? 18.738 -11.200 -8.684 1.00 86.31 114 ALA A C 1
ATOM 849 O O . ALA A 1 114 ? 18.034 -10.599 -7.867 1.00 86.31 114 ALA A O 1
ATOM 850 N N . ILE A 1 115 ? 18.512 -12.477 -9.014 1.00 86.06 115 ILE A N 1
ATOM 851 C CA . ILE A 1 115 ? 17.441 -13.291 -8.424 1.00 86.06 115 ILE A CA 1
ATOM 852 C C . ILE A 1 115 ? 17.707 -13.543 -6.936 1.00 86.06 115 ILE A C 1
ATOM 854 O O . ILE A 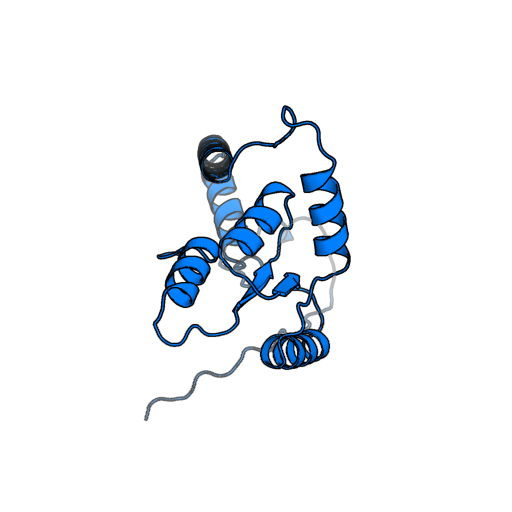1 115 ? 16.825 -13.289 -6.116 1.00 86.06 115 ILE A O 1
ATOM 858 N N . ALA A 1 116 ? 18.923 -13.956 -6.568 1.00 84.44 116 ALA A N 1
ATOM 859 C CA . ALA A 1 116 ? 19.283 -14.224 -5.174 1.00 84.44 116 ALA A CA 1
ATOM 860 C C . ALA A 1 116 ? 19.122 -12.983 -4.273 1.00 84.44 116 ALA A C 1
ATOM 862 O O . ALA A 1 116 ? 18.658 -13.087 -3.134 1.00 84.44 116 ALA A O 1
ATOM 863 N N . VAL A 1 117 ? 19.456 -11.794 -4.786 1.00 83.38 117 VAL A N 1
ATOM 864 C CA . VAL A 1 117 ? 19.226 -10.518 -4.091 1.00 83.38 117 VAL A CA 1
ATOM 865 C C . VAL A 1 117 ? 17.731 -10.234 -3.939 1.00 83.38 117 VAL A C 1
ATOM 867 O O . VAL A 1 117 ? 17.288 -9.877 -2.845 1.00 83.38 117 VAL A O 1
ATOM 870 N N . ALA A 1 118 ? 16.939 -10.419 -4.998 1.00 78.88 118 ALA A N 1
ATOM 871 C CA . ALA A 1 118 ? 15.496 -10.176 -4.973 1.00 78.88 118 ALA A CA 1
ATOM 872 C C . ALA A 1 118 ? 14.738 -11.114 -4.014 1.00 78.88 118 ALA A C 1
ATOM 874 O O . ALA A 1 118 ? 13.738 -10.709 -3.414 1.00 78.88 118 ALA A O 1
ATOM 875 N N . GLU A 1 119 ? 15.219 -12.345 -3.839 1.00 80.06 119 GLU A N 1
ATOM 876 C CA . GLU A 1 119 ? 14.667 -13.329 -2.900 1.00 80.06 119 GLU A CA 1
ATOM 877 C C . GLU A 1 119 ? 15.135 -13.108 -1.451 1.00 80.06 119 GLU A C 1
ATOM 879 O O . GLU A 1 119 ? 14.610 -13.727 -0.525 1.00 80.06 119 GLU A O 1
ATOM 884 N N . GLY A 1 120 ? 16.074 -12.180 -1.230 1.00 72.62 120 GLY A N 1
ATOM 885 C CA . GLY A 1 120 ? 16.652 -11.912 0.086 1.00 72.62 120 GLY A CA 1
ATOM 886 C C . GLY A 1 120 ? 17.661 -12.972 0.537 1.00 72.62 120 GLY A C 1
ATOM 887 O O . GLY A 1 120 ? 18.100 -12.944 1.684 1.00 72.62 120 GLY A O 1
ATOM 888 N N . SER A 1 121 ? 18.071 -13.873 -0.357 1.00 75.25 121 SER A N 1
ATOM 889 C CA . SER A 1 121 ? 19.039 -14.944 -0.097 1.00 75.25 121 SER A CA 1
ATOM 890 C C . SER A 1 121 ? 20.498 -14.480 -0.159 1.00 75.25 121 SER A C 1
ATOM 892 O O . SER A 1 121 ? 21.406 -15.298 -0.050 1.00 75.25 121 SER A O 1
ATOM 894 N N . TRP A 1 122 ? 20.746 -13.173 -0.289 1.00 62.47 122 TRP A N 1
ATOM 895 C CA . TRP A 1 122 ? 22.098 -12.609 -0.356 1.00 62.47 122 TRP A CA 1
ATOM 896 C C . TRP A 1 122 ? 22.901 -12.772 0.951 1.00 62.47 122 TRP A C 1
ATOM 898 O O . TRP A 1 122 ? 24.125 -12.837 0.897 1.00 62.47 122 TRP A O 1
ATOM 908 N N . CYS A 1 123 ? 22.233 -12.888 2.110 1.00 54.34 123 CYS A N 1
ATOM 909 C CA . CYS A 1 123 ? 22.885 -13.152 3.404 1.00 54.34 123 CYS A CA 1
ATOM 910 C C . CYS A 1 123 ? 23.018 -14.646 3.746 1.00 54.34 123 CYS A C 1
ATOM 912 O O . CYS A 1 123 ? 23.782 -15.003 4.638 1.00 54.34 123 CYS A O 1
ATOM 914 N N . THR A 1 124 ? 22.290 -15.534 3.067 1.00 50.41 124 THR A N 1
ATOM 915 C CA . THR A 1 124 ? 22.403 -16.985 3.259 1.00 50.41 124 THR A CA 1
ATOM 916 C C . THR A 1 124 ? 23.342 -17.533 2.201 1.00 50.41 124 THR A C 1
ATOM 918 O O . THR A 1 124 ? 22.883 -17.949 1.144 1.00 50.41 124 THR A O 1
ATOM 921 N N . ALA A 1 125 ? 24.648 -17.473 2.454 1.00 42.59 125 ALA A N 1
ATOM 922 C CA . ALA A 1 125 ? 25.676 -17.919 1.518 1.00 42.59 125 ALA A CA 1
ATOM 923 C C . ALA A 1 125 ? 25.399 -19.334 0.961 1.00 42.59 125 ALA A C 1
ATOM 925 O O . ALA A 1 125 ? 25.393 -20.299 1.731 1.00 42.59 125 ALA A O 1
ATOM 926 N N . PRO A 1 126 ? 25.251 -19.499 -0.366 1.00 46.09 126 PRO A N 1
ATOM 927 C CA . PRO A 1 126 ? 25.345 -20.793 -1.019 1.00 46.09 126 PRO A CA 1
ATOM 928 C C . PRO A 1 126 ? 26.570 -20.810 -1.944 1.00 46.09 126 PRO A C 1
ATOM 930 O O . PRO A 1 126 ? 26.545 -20.159 -2.972 1.00 46.09 126 PRO A O 1
ATOM 933 N N . ALA A 1 127 ? 27.620 -21.560 -1.597 1.00 48.25 127 ALA A N 1
ATOM 934 C CA . ALA A 1 127 ? 28.664 -22.146 -2.468 1.00 48.25 127 ALA A CA 1
ATOM 935 C C . ALA A 1 127 ? 29.410 -21.315 -3.559 1.00 48.25 127 ALA A C 1
ATOM 937 O O . ALA A 1 127 ? 30.392 -21.823 -4.092 1.00 48.25 127 ALA A O 1
ATOM 938 N N . TRP A 1 128 ? 29.033 -20.077 -3.898 1.00 51.34 128 TRP A N 1
ATOM 939 C CA . TRP A 1 128 ? 29.726 -19.207 -4.865 1.00 51.34 128 TRP A CA 1
ATOM 940 C C . TRP A 1 128 ? 30.650 -18.185 -4.191 1.00 51.34 128 TRP A C 1
ATOM 942 O O . TRP A 1 128 ? 31.412 -17.497 -4.871 1.00 51.34 128 TRP A O 1
ATOM 952 N N . SER A 1 129 ? 30.613 -18.085 -2.858 1.00 45.66 129 SER A N 1
ATOM 953 C CA . SER A 1 129 ? 31.557 -17.293 -2.073 1.00 45.66 129 SER A CA 1
ATOM 954 C C . SER A 1 129 ? 32.937 -17.956 -2.079 1.00 45.66 129 SER A C 1
ATOM 956 O O . SER A 1 129 ? 33.308 -18.591 -1.102 1.00 45.66 129 SER A O 1
ATOM 958 N N . ASP A 1 130 ? 33.654 -17.836 -3.200 1.00 48.25 130 ASP A N 1
ATOM 959 C CA . ASP A 1 130 ? 35.120 -17.896 -3.262 1.00 48.25 130 ASP A CA 1
ATOM 960 C C . ASP A 1 130 ? 35.739 -17.313 -4.564 1.00 48.25 130 ASP A C 1
ATOM 962 O O . ASP A 1 130 ? 36.556 -17.954 -5.225 1.00 48.25 130 ASP A O 1
ATOM 966 N N . PRO A 1 131 ? 35.429 -16.056 -4.951 1.00 43.50 131 PRO A N 1
ATOM 967 C CA . PRO A 1 131 ? 36.391 -15.267 -5.736 1.00 43.50 131 PRO A CA 1
ATOM 968 C C . PRO A 1 131 ? 37.097 -14.177 -4.913 1.00 43.50 131 PRO A C 1
ATOM 970 O O . PRO A 1 131 ? 38.207 -13.771 -5.256 1.00 43.50 131 PRO A O 1
ATOM 973 N N . TRP A 1 132 ? 36.511 -13.737 -3.794 1.00 45.38 132 TRP A N 1
ATOM 974 C CA . TRP A 1 132 ? 37.047 -12.634 -2.980 1.00 45.38 132 TRP A CA 1
ATOM 975 C C . TRP A 1 132 ? 38.121 -13.057 -1.962 1.00 45.38 132 TRP A C 1
ATOM 977 O O . TRP A 1 132 ? 38.845 -12.207 -1.456 1.00 45.38 132 TRP A O 1
ATOM 987 N N . HIS A 1 133 ? 38.327 -14.360 -1.737 1.00 43.19 133 HIS A N 1
ATOM 988 C CA . HIS A 1 133 ? 39.370 -14.888 -0.842 1.00 43.19 133 HIS A CA 1
ATOM 989 C C . HIS A 1 133 ? 40.811 -14.764 -1.379 1.00 43.19 133 HIS A C 1
ATOM 991 O O . HIS A 1 133 ? 41.761 -15.101 -0.674 1.00 43.19 133 HIS A O 1
ATOM 997 N N . ARG A 1 134 ? 41.011 -14.280 -2.616 1.00 42.50 134 ARG A N 1
ATOM 998 C CA . ARG A 1 134 ? 42.354 -14.109 -3.204 1.00 42.50 134 ARG A CA 1
ATOM 999 C C . ARG A 1 134 ? 42.938 -12.701 -3.023 1.00 42.50 134 ARG A C 1
ATOM 1001 O O . ARG A 1 134 ? 44.102 -12.494 -3.355 1.00 42.50 134 ARG A O 1
ATOM 1008 N N . ILE A 1 135 ? 42.180 -11.740 -2.490 1.00 42.91 135 ILE A N 1
ATOM 1009 C CA . ILE A 1 135 ? 42.645 -10.355 -2.326 1.00 42.91 135 ILE A CA 1
ATOM 1010 C C . ILE A 1 135 ? 42.573 -9.960 -0.845 1.00 42.91 135 ILE A C 1
ATOM 1012 O O . ILE A 1 135 ? 41.586 -9.394 -0.396 1.00 42.91 135 ILE A O 1
ATOM 1016 N N . GLY A 1 136 ? 43.645 -10.238 -0.098 1.00 34.78 1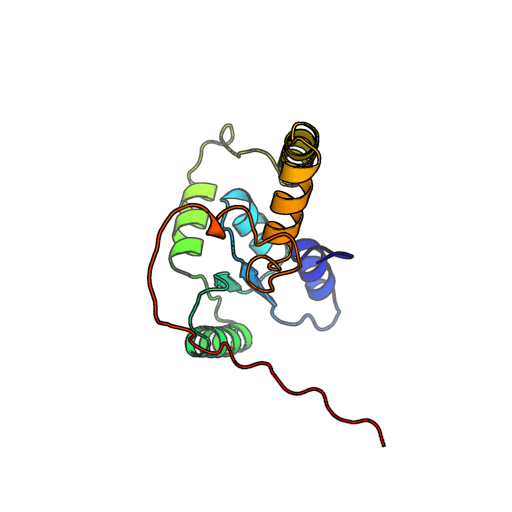36 GLY A N 1
ATOM 1017 C CA . GLY A 1 136 ? 43.908 -9.609 1.204 1.00 34.78 136 GLY A CA 1
ATOM 1018 C C . GLY A 1 136 ? 44.188 -10.590 2.351 1.00 34.78 136 GLY A C 1
ATOM 1019 O O . GLY A 1 136 ? 43.373 -11.475 2.603 1.00 34.78 136 GLY A O 1
ATOM 1020 N N . PRO A 1 137 ? 45.323 -10.460 3.065 1.00 39.62 137 PRO A N 1
ATOM 1021 C CA . PRO A 1 137 ? 45.630 -11.283 4.226 1.00 39.62 137 PRO A CA 1
ATOM 1022 C C . PRO A 1 137 ? 45.049 -10.671 5.511 1.00 39.62 137 PRO A C 1
ATOM 1024 O O . PRO A 1 137 ? 45.136 -9.464 5.715 1.00 39.62 137 PRO A O 1
ATOM 1027 N N . GLY A 1 138 ? 44.569 -11.528 6.416 1.00 37.66 138 GLY A N 1
ATOM 1028 C CA . GLY A 1 138 ? 44.500 -11.223 7.850 1.00 37.66 138 GLY A CA 1
ATOM 1029 C C . GLY A 1 138 ? 43.101 -11.085 8.456 1.00 37.66 138 GLY A C 1
ATOM 1030 O O . GLY A 1 138 ? 42.519 -10.015 8.417 1.00 37.66 138 GLY A O 1
ATOM 1031 N N . GLY A 1 139 ? 42.646 -12.172 9.089 1.00 42.03 139 GLY A N 1
ATOM 1032 C CA . GLY A 1 139 ? 42.301 -12.190 10.518 1.00 42.03 139 GLY A CA 1
ATOM 1033 C C . GLY A 1 139 ? 41.043 -11.471 11.031 1.00 42.03 139 GLY A C 1
ATOM 1034 O O . GLY A 1 139 ? 40.927 -10.259 10.950 1.00 42.03 139 GLY A O 1
ATOM 1035 N N . GLU A 1 140 ? 40.243 -12.263 11.753 1.00 37.59 140 GLU A N 1
ATOM 1036 C CA . GLU A 1 140 ? 39.344 -11.883 12.857 1.00 37.59 140 GLU A CA 1
ATOM 1037 C C . GLU A 1 140 ? 37.970 -11.258 12.530 1.00 37.59 140 GLU A C 1
ATOM 1039 O O . GLU A 1 140 ? 37.864 -10.164 11.987 1.00 37.59 140 GLU A O 1
ATOM 1044 N N . GLY A 1 141 ? 36.899 -11.937 12.973 1.00 35.81 141 GLY A N 1
ATOM 1045 C CA . GLY A 1 141 ? 35.554 -11.354 13.088 1.00 35.81 141 GLY A CA 1
ATOM 1046 C C . GLY A 1 141 ? 34.406 -12.216 12.554 1.00 35.81 141 GLY A C 1
ATOM 1047 O O . GLY A 1 141 ? 33.668 -11.774 11.681 1.00 35.81 141 GLY A O 1
ATOM 1048 N N . ARG A 1 142 ? 34.227 -13.451 13.052 1.00 38.31 142 ARG A N 1
ATOM 1049 C CA . ARG A 1 142 ? 32.959 -14.186 12.863 1.00 38.31 142 ARG A CA 1
ATOM 1050 C C . ARG A 1 142 ? 31.963 -13.738 13.926 1.00 38.31 142 ARG A C 1
ATOM 1052 O O . ARG A 1 142 ? 31.993 -14.249 15.041 1.00 38.31 142 ARG A O 1
ATOM 1059 N N . GLU A 1 143 ? 31.087 -12.808 13.571 1.00 37.00 143 GLU A N 1
ATOM 1060 C CA . GLU A 1 143 ? 29.847 -12.586 14.312 1.00 37.00 143 GLU A CA 1
ATOM 1061 C C . GLU A 1 143 ? 28.789 -13.564 13.792 1.00 37.00 143 GLU A C 1
ATOM 1063 O O . GLU A 1 143 ? 28.405 -13.567 12.622 1.00 37.00 143 GLU A O 1
ATOM 1068 N N . ASP A 1 144 ? 28.400 -14.463 14.688 1.00 36.06 144 ASP A N 1
ATOM 1069 C CA . ASP A 1 144 ? 27.461 -15.556 14.487 1.00 36.06 144 ASP A CA 1
ATOM 1070 C C . ASP A 1 144 ? 26.035 -15.000 14.335 1.00 36.06 144 ASP A C 1
ATOM 1072 O O . ASP A 1 144 ? 25.418 -14.528 15.292 1.00 36.06 144 ASP A O 1
ATOM 1076 N N . CYS A 1 145 ? 25.505 -15.010 13.111 1.00 41.22 145 CYS A N 1
ATOM 1077 C CA . CYS A 1 145 ? 24.099 -14.711 12.863 1.00 41.22 145 CYS A CA 1
ATOM 1078 C C . CYS A 1 145 ? 23.255 -15.935 13.234 1.00 41.22 145 CYS A C 1
ATOM 1080 O O . CYS A 1 145 ? 23.072 -16.857 12.438 1.00 41.22 145 CYS A O 1
ATOM 1082 N N . GLY A 1 146 ? 22.754 -15.919 14.471 1.00 35.94 146 GLY A N 1
ATOM 1083 C CA . GLY A 1 146 ? 21.936 -16.969 15.067 1.00 35.94 146 GLY A CA 1
ATOM 1084 C C . GLY A 1 146 ? 20.776 -17.432 14.178 1.00 35.94 146 GLY A C 1
ATOM 1085 O O . GLY A 1 146 ? 19.916 -16.655 13.762 1.00 35.94 146 GLY A O 1
ATOM 1086 N N . ALA A 1 147 ? 20.740 -18.739 13.928 1.00 40.56 147 ALA A N 1
ATOM 1087 C CA . ALA A 1 147 ? 19.640 -19.419 13.262 1.00 40.56 147 ALA A CA 1
ATOM 1088 C C . ALA A 1 147 ? 18.456 -19.645 14.230 1.00 40.56 147 ALA A C 1
ATOM 1090 O O . ALA A 1 147 ? 18.676 -20.045 15.376 1.00 40.56 147 ALA A O 1
ATOM 1091 N N . PRO A 1 148 ? 17.190 -19.490 13.798 1.00 41.00 148 PRO A N 1
ATOM 1092 C CA . PRO A 1 148 ? 16.054 -19.994 14.558 1.00 41.00 148 PRO A CA 1
ATOM 1093 C C . PRO A 1 148 ? 15.960 -21.522 14.412 1.00 41.00 148 PRO A C 1
ATOM 1095 O O . PRO A 1 148 ? 15.898 -22.063 13.306 1.00 41.00 148 PRO A O 1
ATOM 1098 N N . GLY A 1 149 ? 15.964 -22.215 15.553 1.00 34.91 149 GLY A N 1
ATOM 1099 C CA . GLY A 1 149 ? 15.900 -23.671 15.655 1.00 34.91 149 GLY A CA 1
ATOM 1100 C C . GLY A 1 149 ? 14.671 -24.279 14.974 1.00 34.91 149 GLY A C 1
ATOM 1101 O O . GLY A 1 149 ? 13.546 -23.799 15.108 1.00 34.91 149 GLY A O 1
ATOM 1102 N N . ARG A 1 150 ? 14.895 -25.380 14.252 1.00 36.47 150 ARG A N 1
ATOM 1103 C CA . ARG A 1 150 ? 13.831 -26.251 13.739 1.00 36.47 150 ARG A CA 1
ATOM 1104 C C . ARG A 1 150 ? 13.254 -27.088 14.892 1.00 36.47 150 ARG A C 1
ATOM 1106 O O . ARG A 1 150 ? 14.043 -27.629 15.666 1.00 36.47 150 ARG A O 1
ATOM 1113 N N . PRO A 1 151 ? 11.926 -27.269 15.001 1.00 40.56 151 PRO A N 1
ATOM 1114 C CA . PRO A 1 151 ? 11.362 -28.239 15.930 1.00 40.56 151 PRO A CA 1
ATOM 1115 C C . PRO A 1 151 ? 11.623 -29.663 15.416 1.00 40.56 151 PRO A C 1
ATOM 1117 O O . PRO A 1 151 ? 11.360 -29.974 14.253 1.00 40.56 151 PRO A O 1
ATOM 1120 N N . GLY A 1 152 ? 12.177 -30.507 16.288 1.00 34.03 152 GLY A N 1
ATOM 1121 C CA . GLY A 1 152 ? 12.379 -31.931 16.040 1.00 34.03 152 GLY A CA 1
ATOM 1122 C C . GLY A 1 152 ? 11.044 -32.664 15.936 1.00 34.03 152 GLY A C 1
ATOM 1123 O O . GLY A 1 152 ? 10.144 -32.452 16.746 1.00 34.03 152 GLY A O 1
ATOM 1124 N N . VAL A 1 153 ? 10.929 -33.515 14.922 1.00 42.09 153 VAL A N 1
ATOM 1125 C CA . VAL A 1 153 ? 9.845 -34.489 14.791 1.00 42.09 153 VAL A CA 1
ATOM 1126 C C . VAL A 1 153 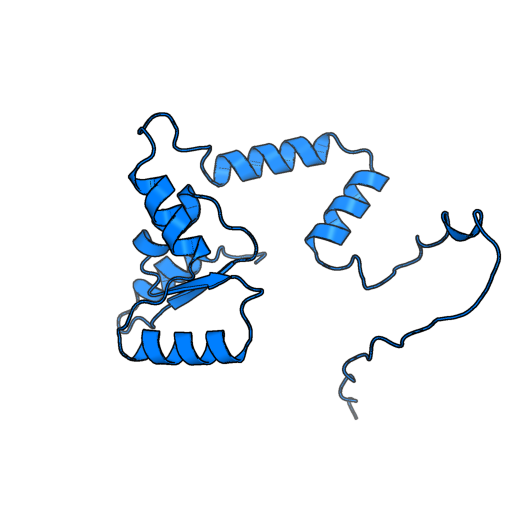? 10.343 -35.765 15.465 1.00 42.09 153 VAL A C 1
ATOM 1128 O O . VAL A 1 153 ? 11.405 -36.268 15.090 1.00 42.09 153 VAL A O 1
ATOM 1131 N N . GLY A 1 154 ? 9.637 -36.195 16.511 1.00 42.12 154 GLY A N 1
ATOM 1132 C CA . GLY A 1 154 ? 9.808 -37.503 17.147 1.00 42.12 154 GLY A CA 1
ATOM 1133 C C . GLY A 1 154 ? 9.096 -38.614 16.393 1.00 42.12 154 GLY A C 1
ATOM 1134 O O . GLY A 1 154 ? 8.280 -38.294 15.498 1.00 42.12 154 GLY A O 1
#

Foldseek 3Di:
DVPDDPLRVLLVQCPDPDRDAAADEAQDDALVVLVSNVVSPHQEYYYPPPDPVVVVVQNVCSNVVHRYYDPVSVVSPVCSVPDDPVPPPDDPVRVVVVVVVVLVPDDPVRNVVVVCVVVVVPVVDDDPPPPPVVPDDDDDDDDDPDDDDDDDDD

InterPro domains:
  IPR001789 Signal transduction response regulator, receiver domain [PF00072] (1-60)
  IPR001789 Signal transduction response regulator, receiver domain [PS50110] (1-63)
  IPR011006 CheY-like superfamily [SSF52172] (1-76)
  IPR039420 Transcriptional regulatory protein WalR-like [PTHR43214] (1-120)